Protein AF-A0A7H4P6X5-F1 (afdb_monomer_lite)

Structure (mmCIF, N/CA/C/O backbone):
data_AF-A0A7H4P6X5-F1
#
_entry.id   AF-A0A7H4P6X5-F1
#
loop_
_atom_site.group_PDB
_atom_site.id
_atom_site.type_symbol
_atom_site.label_atom_id
_atom_site.label_alt_id
_atom_site.label_comp_id
_atom_site.label_asym_id
_atom_site.label_entity_id
_atom_site.label_seq_id
_atom_site.pdbx_PDB_ins_code
_atom_site.Cartn_x
_atom_site.Cartn_y
_atom_site.Cartn_z
_atom_site.occupancy
_atom_site.B_iso_or_equiv
_atom_site.auth_seq_id
_atom_site.auth_comp_id
_atom_site.auth_asym_id
_atom_site.auth_atom_id
_atom_site.pdbx_PDB_model_num
ATOM 1 N N . MET A 1 1 ? 40.179 -19.863 -18.502 1.00 43.47 1 MET A N 1
ATOM 2 C CA . MET A 1 1 ? 38.855 -20.298 -18.988 1.00 43.47 1 MET A CA 1
ATOM 3 C C . MET A 1 1 ? 37.906 -20.374 -17.799 1.00 43.47 1 MET A C 1
ATOM 5 O O . MET A 1 1 ? 37.802 -21.429 -17.198 1.00 43.47 1 MET A O 1
ATOM 9 N N . SER A 1 2 ? 37.269 -19.255 -17.447 1.00 38.88 2 SER A N 1
ATOM 10 C CA . SER A 1 2 ? 36.064 -19.242 -16.605 1.00 38.88 2 SER A CA 1
ATOM 11 C C . SER A 1 2 ? 35.112 -18.227 -17.212 1.00 38.88 2 SER A C 1
ATOM 13 O O . SER A 1 2 ? 35.200 -17.030 -16.961 1.00 38.88 2 SER A O 1
ATOM 15 N N . SER A 1 3 ? 34.283 -18.734 -18.114 1.00 47.12 3 SER A N 1
ATOM 16 C CA . SER A 1 3 ? 33.198 -18.015 -18.756 1.00 47.12 3 SER A CA 1
ATOM 17 C C . SER A 1 3 ? 31.977 -18.088 -17.841 1.00 47.12 3 SER A C 1
ATOM 19 O O . SER A 1 3 ? 31.346 -19.134 -17.735 1.00 47.12 3 SER A O 1
ATOM 21 N N . THR A 1 4 ? 31.644 -16.977 -17.202 1.00 47.12 4 THR A N 1
ATOM 22 C CA . THR A 1 4 ? 30.323 -16.689 -16.624 1.00 47.12 4 THR A CA 1
ATOM 23 C C . THR A 1 4 ? 30.044 -15.239 -17.030 1.00 47.12 4 THR A C 1
ATOM 25 O O . THR A 1 4 ? 30.571 -14.330 -16.403 1.00 47.12 4 THR A O 1
ATOM 28 N N . ASN A 1 5 ? 29.507 -14.935 -18.220 1.00 44.06 5 ASN A N 1
ATOM 29 C CA . ASN A 1 5 ? 28.085 -15.043 -18.585 1.00 44.06 5 ASN A CA 1
ATOM 30 C C . ASN A 1 5 ? 27.227 -14.632 -17.371 1.00 44.06 5 ASN A C 1
ATOM 32 O O . ASN A 1 5 ? 27.181 -15.371 -16.395 1.00 44.06 5 ASN A O 1
ATOM 36 N N . ILE A 1 6 ? 26.616 -13.450 -17.306 1.00 46.34 6 ILE A N 1
ATOM 37 C CA . ILE A 1 6 ? 25.748 -12.803 -18.297 1.00 46.34 6 ILE A CA 1
ATOM 38 C C . ILE A 1 6 ? 25.872 -11.283 -18.089 1.00 46.34 6 ILE A C 1
ATOM 40 O O . ILE A 1 6 ? 25.731 -10.811 -16.961 1.00 46.34 6 ILE A O 1
ATOM 44 N N . GLU A 1 7 ? 26.115 -10.506 -19.149 1.00 47.78 7 GLU A N 1
ATOM 45 C CA . GLU A 1 7 ? 25.703 -9.099 -19.163 1.00 47.78 7 GLU A CA 1
ATOM 46 C C . GLU A 1 7 ? 24.215 -9.101 -18.817 1.00 47.78 7 GLU A C 1
ATOM 48 O O . GLU A 1 7 ? 23.402 -9.546 -19.624 1.00 47.78 7 GLU A O 1
ATOM 53 N N . GLN A 1 8 ? 23.846 -8.732 -17.590 1.00 57.94 8 GLN A N 1
ATOM 54 C CA . GLN A 1 8 ? 22.446 -8.651 -17.185 1.00 57.94 8 GLN A CA 1
ATOM 55 C C . GLN A 1 8 ? 21.853 -7.437 -17.903 1.00 57.94 8 GLN A C 1
ATOM 57 O O . GLN A 1 8 ? 21.747 -6.341 -17.356 1.00 57.94 8 GLN A O 1
ATOM 62 N N . VAL A 1 9 ? 21.579 -7.617 -19.196 1.00 70.12 9 VAL A N 1
ATOM 63 C CA . VAL A 1 9 ? 20.965 -6.615 -20.049 1.00 70.12 9 VAL A CA 1
ATOM 64 C C . VAL A 1 9 ? 19.633 -6.292 -19.402 1.00 70.12 9 VAL A C 1
ATOM 66 O O . VAL A 1 9 ? 18.794 -7.169 -19.198 1.00 70.12 9 VAL A O 1
ATOM 69 N N . MET A 1 10 ? 19.478 -5.028 -19.021 1.00 76.44 10 MET A N 1
ATOM 70 C CA . MET A 1 10 ? 18.248 -4.524 -18.438 1.00 76.44 10 MET A CA 1
ATOM 71 C C . MET A 1 10 ? 17.077 -4.890 -19.362 1.00 76.44 10 MET A C 1
ATOM 73 O O . MET A 1 10 ? 17.121 -4.521 -20.540 1.00 76.44 10 MET A O 1
ATOM 77 N N . PRO A 1 11 ? 16.034 -5.589 -18.872 1.00 88.00 11 PRO A N 1
ATOM 78 C CA . PRO A 1 11 ? 14.867 -5.873 -19.691 1.00 88.00 11 PRO A CA 1
ATOM 79 C C . PRO A 1 11 ? 14.296 -4.573 -20.259 1.00 88.00 11 PRO A C 1
ATOM 81 O O . PRO A 1 11 ? 14.143 -3.587 -19.538 1.00 88.00 11 PRO A O 1
ATOM 84 N N . VAL A 1 12 ? 13.949 -4.558 -21.546 1.00 88.06 12 VAL A N 1
ATOM 85 C CA . VAL A 1 12 ? 13.469 -3.339 -22.225 1.00 88.06 12 VAL A CA 1
ATOM 86 C C . VAL A 1 12 ? 12.227 -2.766 -21.532 1.00 88.06 12 VAL A C 1
ATOM 88 O O . VAL A 1 12 ? 12.114 -1.554 -21.364 1.00 88.06 12 VAL A O 1
ATOM 91 N N . LYS A 1 13 ? 11.331 -3.634 -21.044 1.00 89.12 13 LYS A N 1
ATOM 92 C CA . LYS A 1 13 ? 10.157 -3.223 -20.261 1.00 89.12 13 LYS A CA 1
ATOM 93 C C . LYS A 1 13 ? 10.515 -2.617 -18.904 1.00 89.12 13 LYS A C 1
ATOM 95 O O . LYS A 1 13 ? 9.830 -1.700 -18.471 1.00 89.12 13 LYS A O 1
ATOM 100 N N . LEU A 1 14 ? 11.599 -3.062 -18.264 1.00 90.81 14 LEU A N 1
ATOM 101 C CA . LEU A 1 14 ? 12.099 -2.430 -17.043 1.00 90.81 14 LEU A CA 1
ATOM 102 C C . LEU A 1 14 ? 12.603 -1.016 -17.346 1.00 90.81 14 LEU A C 1
ATOM 104 O O . LEU A 1 14 ? 12.239 -0.078 -16.651 1.00 90.81 14 LEU A O 1
ATOM 108 N N . ALA A 1 15 ? 13.385 -0.840 -18.414 1.00 90.75 15 ALA A N 1
ATOM 109 C CA . ALA A 1 15 ? 13.838 0.486 -18.832 1.00 90.75 15 ALA A CA 1
ATOM 110 C C . ALA A 1 15 ? 12.654 1.418 -19.148 1.00 90.75 15 ALA A C 1
ATOM 112 O O . ALA A 1 15 ? 12.660 2.579 -18.748 1.00 90.75 15 ALA A O 1
ATOM 113 N N . GLN A 1 16 ? 11.614 0.895 -19.805 1.00 91.56 16 GLN A N 1
ATOM 114 C CA . GLN A 1 16 ? 10.378 1.629 -20.077 1.00 91.56 16 GLN A CA 1
ATOM 115 C C . GLN A 1 16 ? 9.628 2.006 -18.792 1.00 91.56 16 GLN A C 1
ATOM 117 O O . GLN A 1 16 ? 9.161 3.137 -18.679 1.00 91.56 16 GLN A O 1
ATOM 122 N N . ALA A 1 17 ? 9.543 1.094 -17.818 1.00 92.00 17 ALA A N 1
ATOM 123 C CA . ALA A 1 17 ? 8.940 1.367 -16.517 1.00 92.00 17 ALA A CA 1
ATOM 124 C C . ALA A 1 17 ? 9.702 2.474 -15.773 1.00 92.00 17 ALA A C 1
ATOM 126 O O . ALA A 1 17 ? 9.095 3.418 -15.281 1.00 92.00 17 ALA A O 1
ATOM 127 N N . LEU A 1 18 ? 11.036 2.404 -15.754 1.00 91.56 18 LEU A N 1
ATOM 128 C CA . LEU A 1 18 ? 11.897 3.398 -15.103 1.00 91.56 18 LEU A CA 1
ATOM 129 C C . LEU A 1 18 ? 11.872 4.765 -15.802 1.00 91.56 18 LEU A C 1
ATOM 131 O O . LEU A 1 18 ? 12.059 5.789 -15.149 1.00 91.56 18 LEU A O 1
ATOM 135 N N . ALA A 1 19 ? 11.652 4.788 -17.117 1.00 92.88 19 ALA A N 1
ATOM 136 C CA . ALA A 1 19 ? 11.508 6.013 -17.899 1.00 92.88 19 ALA A CA 1
ATOM 137 C C . ALA A 1 19 ? 10.105 6.637 -17.795 1.00 92.88 19 ALA A C 1
ATOM 139 O O . ALA A 1 19 ? 9.896 7.752 -18.277 1.00 92.88 19 ALA A O 1
ATOM 140 N N . ASN A 1 20 ? 9.136 5.939 -17.194 1.00 93.62 20 ASN A N 1
ATOM 141 C CA . ASN A 1 20 ? 7.791 6.465 -17.013 1.00 93.62 20 ASN A CA 1
ATOM 142 C C . ASN A 1 20 ? 7.813 7.637 -16.007 1.00 93.62 20 ASN A C 1
ATOM 144 O O . ASN A 1 20 ? 8.377 7.489 -14.920 1.00 93.62 20 ASN A O 1
ATOM 148 N N . PRO A 1 21 ? 7.177 8.784 -16.313 1.00 93.75 21 PRO A N 1
ATOM 149 C CA . PRO A 1 21 ? 7.144 9.940 -15.414 1.00 93.75 21 PRO A CA 1
ATOM 150 C C . PRO A 1 21 ? 6.505 9.663 -14.044 1.00 93.75 21 PRO A C 1
ATOM 152 O O . PRO A 1 21 ? 6.791 10.389 -13.095 1.00 93.75 21 PRO A O 1
ATOM 155 N N . LEU A 1 22 ? 5.671 8.626 -13.915 1.00 92.56 22 LEU A N 1
ATOM 156 C CA . LEU A 1 22 ? 5.063 8.227 -12.642 1.00 92.56 22 LEU A CA 1
ATOM 157 C C . LEU A 1 22 ? 6.068 7.554 -11.696 1.00 92.56 22 LEU A C 1
ATOM 159 O O . LEU A 1 22 ? 5.939 7.655 -10.474 1.00 92.56 22 LEU A O 1
ATOM 163 N N . PHE A 1 23 ? 7.094 6.894 -12.244 1.00 94.44 23 PHE A N 1
ATOM 164 C CA . PHE A 1 23 ? 7.983 6.025 -11.476 1.00 94.44 23 PHE A CA 1
ATOM 165 C C . PHE A 1 23 ? 8.741 6.739 -10.342 1.00 94.44 23 PHE A C 1
ATOM 167 O O . PHE A 1 23 ? 8.749 6.200 -9.239 1.00 94.44 23 PHE A O 1
ATOM 174 N N . PRO A 1 24 ? 9.340 7.936 -10.512 1.00 94.56 24 PRO A N 1
ATOM 175 C CA . PRO A 1 24 ? 10.116 8.566 -9.437 1.00 94.56 24 PRO A CA 1
ATOM 176 C C . PRO A 1 24 ? 9.296 8.887 -8.178 1.00 94.56 24 PRO A C 1
ATOM 178 O O . PRO A 1 24 ? 9.759 8.682 -7.050 1.00 94.56 24 PRO A O 1
ATOM 181 N N . ALA A 1 25 ? 8.070 9.388 -8.363 1.00 94.38 25 ALA A N 1
ATOM 182 C CA . ALA A 1 25 ? 7.167 9.701 -7.259 1.00 94.38 25 ALA A CA 1
ATOM 183 C C . ALA A 1 25 ? 6.633 8.419 -6.607 1.00 94.38 25 ALA A C 1
ATOM 185 O O . ALA A 1 25 ? 6.636 8.298 -5.380 1.00 94.38 25 ALA A O 1
ATOM 186 N N . LEU A 1 26 ? 6.245 7.444 -7.431 1.00 94.88 26 LEU A N 1
ATOM 187 C CA . LEU A 1 26 ? 5.762 6.145 -6.984 1.00 94.88 26 LEU A CA 1
ATOM 188 C C . LEU A 1 26 ? 6.826 5.360 -6.206 1.00 94.88 26 LEU A C 1
ATOM 190 O O . LEU A 1 26 ? 6.533 4.828 -5.140 1.00 94.88 26 LEU A O 1
ATOM 194 N N . ASP A 1 27 ? 8.067 5.329 -6.693 1.00 95.25 27 ASP A N 1
ATOM 195 C CA . ASP A 1 27 ? 9.187 4.660 -6.030 1.00 95.25 27 ASP A CA 1
ATOM 196 C C . ASP A 1 27 ? 9.444 5.280 -4.656 1.00 95.25 27 ASP A C 1
ATOM 198 O O . ASP A 1 27 ? 9.525 4.575 -3.653 1.00 95.25 27 ASP A O 1
ATOM 202 N N . SER A 1 28 ? 9.477 6.612 -4.579 1.00 93.31 28 SER A N 1
ATOM 203 C CA . SER A 1 28 ? 9.634 7.320 -3.306 1.00 93.31 28 SER A CA 1
ATOM 204 C C . SER A 1 28 ? 8.512 6.980 -2.319 1.00 93.31 28 SER A C 1
ATOM 206 O O . SER A 1 28 ? 8.778 6.728 -1.143 1.00 93.31 28 SER A O 1
ATOM 208 N N . ALA A 1 29 ? 7.266 6.918 -2.795 1.00 93.38 29 ALA A N 1
ATOM 209 C CA . ALA A 1 29 ? 6.110 6.560 -1.980 1.00 93.38 29 ALA A CA 1
ATOM 210 C C . ALA A 1 29 ? 6.173 5.106 -1.479 1.00 93.38 29 ALA A C 1
ATOM 212 O O . ALA A 1 29 ? 5.982 4.849 -0.289 1.00 93.38 29 ALA A O 1
ATOM 213 N N . LEU A 1 30 ? 6.506 4.161 -2.360 1.00 94.00 30 LEU A N 1
ATOM 214 C CA . LEU A 1 30 ? 6.665 2.745 -2.025 1.00 94.00 30 LEU A CA 1
ATOM 215 C C . LEU A 1 30 ? 7.783 2.528 -0.999 1.00 94.00 30 LEU A C 1
ATOM 217 O O . LEU A 1 30 ? 7.597 1.807 -0.018 1.00 94.00 30 LEU A O 1
ATOM 221 N N . ARG A 1 31 ? 8.931 3.193 -1.173 1.00 93.06 31 ARG A N 1
ATOM 222 C CA . ARG A 1 31 ? 10.060 3.117 -0.229 1.00 93.06 31 ARG A CA 1
ATOM 223 C C . ARG A 1 31 ? 9.758 3.752 1.124 1.00 93.06 31 ARG A C 1
ATOM 225 O O . ARG A 1 31 ? 10.325 3.319 2.122 1.00 93.06 31 ARG A O 1
ATOM 232 N N . ALA A 1 32 ? 8.859 4.733 1.169 1.00 90.31 32 ALA A N 1
ATOM 233 C CA . ALA A 1 32 ? 8.348 5.299 2.415 1.00 90.31 32 ALA A CA 1
ATOM 234 C C . ALA A 1 32 ? 7.347 4.369 3.135 1.00 90.31 32 ALA A C 1
ATOM 236 O O . ALA A 1 32 ? 6.891 4.697 4.228 1.00 90.31 32 ALA A O 1
ATOM 237 N N . GLY A 1 33 ? 7.003 3.217 2.545 1.00 89.06 33 GLY A N 1
ATOM 238 C CA . GLY A 1 33 ? 6.055 2.256 3.108 1.00 89.06 33 GLY A CA 1
ATOM 239 C C . GLY A 1 33 ? 4.593 2.560 2.777 1.00 89.06 33 GLY A C 1
ATOM 240 O O . GLY A 1 33 ? 3.706 2.004 3.419 1.00 89.06 33 GLY A O 1
ATOM 241 N N . ARG A 1 34 ? 4.315 3.428 1.791 1.00 91.69 34 ARG A N 1
ATOM 242 C CA . ARG A 1 34 ? 2.942 3.694 1.332 1.00 91.69 34 ARG A CA 1
ATOM 243 C C . ARG A 1 34 ? 2.382 2.467 0.610 1.00 91.69 34 ARG A C 1
ATOM 245 O O . ARG A 1 34 ? 3.073 1.838 -0.190 1.00 91.69 34 ARG A O 1
ATOM 252 N N . HIS A 1 35 ? 1.117 2.156 0.877 1.00 92.19 35 HIS A N 1
ATOM 253 C CA . HIS A 1 35 ? 0.369 1.139 0.143 1.00 92.19 35 HIS A CA 1
ATOM 254 C C . HIS A 1 35 ? -0.383 1.797 -1.017 1.00 92.19 35 HIS A C 1
ATOM 256 O O . HIS A 1 35 ? -1.056 2.806 -0.815 1.00 92.19 35 HIS A O 1
ATOM 262 N N . ILE A 1 36 ? -0.270 1.230 -2.216 1.00 93.00 36 ILE A N 1
ATOM 263 C CA . ILE A 1 36 ? -0.887 1.757 -3.439 1.00 93.00 36 ILE A CA 1
ATOM 264 C C . ILE A 1 36 ? -2.127 0.923 -3.756 1.00 93.00 36 ILE A C 1
ATOM 266 O O . ILE A 1 36 ? -2.021 -0.239 -4.152 1.00 93.00 36 ILE A O 1
ATOM 270 N N . GLY A 1 37 ? -3.301 1.501 -3.512 1.00 90.06 37 GLY A N 1
ATOM 271 C CA . GLY A 1 37 ? -4.604 0.869 -3.725 1.00 90.06 37 GLY A CA 1
ATOM 272 C C . GLY A 1 37 ? -5.251 1.241 -5.059 1.00 90.06 37 GLY A C 1
ATOM 273 O O . GLY A 1 37 ? -4.646 1.902 -5.896 1.00 90.06 37 GLY A O 1
ATOM 274 N N . LEU A 1 38 ? -6.509 0.830 -5.229 1.00 87.12 38 LEU A N 1
ATOM 275 C CA . LEU A 1 38 ? -7.319 1.132 -6.418 1.00 87.12 38 LEU A CA 1
ATOM 276 C C . LEU A 1 38 ? -7.741 2.607 -6.508 1.00 87.12 38 LEU A C 1
ATOM 278 O O . LEU A 1 38 ? -8.106 3.062 -7.587 1.00 87.12 38 LEU A O 1
ATOM 282 N N . ASP A 1 39 ? -7.663 3.353 -5.402 1.00 86.75 39 ASP A N 1
ATOM 283 C CA . ASP A 1 39 ? -7.972 4.788 -5.369 1.00 86.75 39 ASP A CA 1
ATOM 284 C C . ASP A 1 39 ? -6.955 5.615 -6.181 1.00 86.75 39 ASP A C 1
ATOM 286 O O . ASP A 1 39 ? -7.273 6.685 -6.695 1.00 86.75 39 ASP A O 1
ATOM 290 N N . GLU A 1 40 ? -5.729 5.103 -6.339 1.00 89.00 40 GLU A N 1
ATOM 291 C CA . GLU A 1 40 ? -4.663 5.710 -7.138 1.00 89.00 40 GLU A CA 1
ATOM 292 C C . GLU A 1 40 ? -4.554 5.014 -8.505 1.00 89.00 40 GLU A C 1
ATOM 294 O O . GLU A 1 40 ? -3.562 4.345 -8.795 1.00 89.00 40 GLU A O 1
ATOM 299 N N . LEU A 1 41 ? -5.589 5.165 -9.339 1.00 89.88 41 LEU A N 1
ATOM 300 C CA . LEU A 1 41 ? -5.769 4.463 -10.623 1.00 89.88 41 LEU A CA 1
ATOM 301 C C . LEU A 1 41 ? -4.513 4.433 -11.511 1.00 89.88 41 LEU A C 1
ATOM 303 O O . LEU A 1 41 ? -4.125 3.361 -11.969 1.00 89.88 41 LEU A O 1
ATOM 307 N N . ASP A 1 42 ? -3.859 5.578 -11.722 1.00 92.44 42 ASP A N 1
ATOM 308 C CA . ASP A 1 42 ? -2.685 5.677 -12.603 1.00 92.44 42 ASP A CA 1
ATOM 309 C C . ASP A 1 42 ? -1.486 4.887 -12.055 1.00 92.44 42 ASP A C 1
ATOM 311 O O . ASP A 1 42 ? -0.832 4.136 -12.783 1.00 92.44 42 ASP A O 1
ATOM 315 N N . ASN A 1 43 ? -1.220 5.018 -10.751 1.00 93.19 43 ASN A N 1
ATOM 316 C CA . ASN A 1 43 ? -0.142 4.296 -10.074 1.00 93.19 43 ASN A CA 1
ATOM 317 C C . ASN A 1 43 ? -0.438 2.795 -10.027 1.00 93.19 43 ASN A C 1
ATOM 319 O O . ASN A 1 43 ? 0.456 1.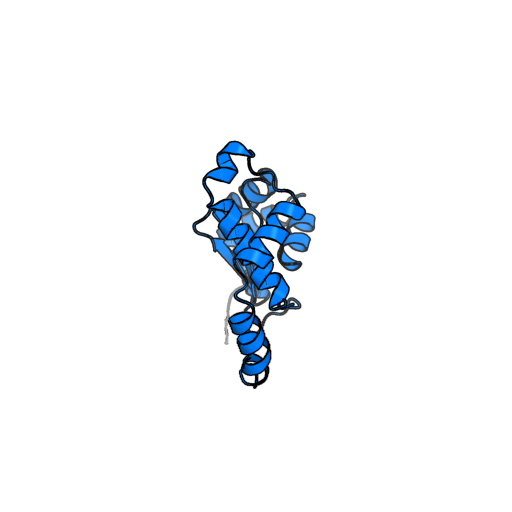974 -10.230 1.00 93.19 43 ASN A O 1
ATOM 323 N N . HIS A 1 44 ? -1.693 2.435 -9.766 1.00 93.06 44 HIS A N 1
ATOM 324 C CA . HIS A 1 44 ? -2.139 1.051 -9.696 1.00 93.06 44 HIS A CA 1
ATOM 325 C C . HIS A 1 44 ? -2.031 0.352 -11.051 1.00 93.06 44 HIS A C 1
ATOM 327 O O . HIS A 1 44 ? -1.417 -0.711 -11.135 1.00 93.06 44 HIS A O 1
ATOM 333 N N . ALA A 1 45 ? -2.537 0.977 -12.117 1.00 93.25 45 ALA A N 1
ATOM 334 C CA . ALA A 1 45 ? -2.427 0.463 -13.479 1.00 93.25 45 ALA A CA 1
ATOM 335 C C . ALA A 1 45 ? -0.959 0.296 -13.894 1.00 93.25 45 ALA A C 1
ATOM 337 O O . ALA A 1 45 ? -0.573 -0.753 -14.407 1.00 93.25 45 ALA A O 1
ATOM 338 N N . PHE A 1 46 ? -0.111 1.278 -13.574 1.00 94.12 46 PHE A N 1
ATOM 339 C CA . PHE A 1 46 ? 1.325 1.188 -13.826 1.00 94.12 46 PHE A CA 1
ATOM 340 C C . PHE A 1 46 ? 1.981 -0.003 -13.105 1.00 94.12 46 PHE A C 1
ATOM 342 O O . PHE A 1 46 ? 2.764 -0.738 -13.709 1.00 94.12 46 PHE A O 1
ATOM 349 N N . LEU A 1 47 ? 1.657 -0.229 -11.827 1.00 93.94 47 LEU A N 1
ATOM 350 C CA . LEU A 1 47 ? 2.181 -1.374 -11.074 1.00 93.94 47 LEU A CA 1
ATOM 351 C C . LEU A 1 47 ? 1.675 -2.711 -11.617 1.00 93.94 47 LEU A C 1
ATOM 353 O O . LEU A 1 47 ? 2.436 -3.673 -11.632 1.00 93.94 47 LEU A O 1
ATOM 357 N N . MET A 1 48 ? 0.428 -2.769 -12.087 1.00 93.50 48 MET A N 1
ATOM 358 C CA . MET A 1 48 ? -0.140 -3.959 -12.722 1.00 93.50 48 MET A CA 1
ATOM 359 C C . MET A 1 48 ? 0.563 -4.298 -14.044 1.00 93.50 48 MET A C 1
ATOM 361 O O . MET A 1 48 ? 0.878 -5.463 -14.282 1.00 93.50 48 MET A O 1
ATOM 365 N N . ASP A 1 49 ? 0.854 -3.299 -14.880 1.00 93.12 49 ASP A N 1
ATOM 366 C CA . ASP A 1 49 ? 1.463 -3.500 -16.202 1.00 93.12 49 ASP A CA 1
ATOM 367 C C . ASP A 1 49 ? 2.935 -3.940 -16.131 1.00 93.12 49 ASP A C 1
ATOM 369 O O . ASP A 1 49 ? 3.414 -4.698 -16.984 1.00 93.12 49 ASP A O 1
ATOM 373 N N . PHE A 1 50 ? 3.667 -3.463 -15.118 1.00 94.06 50 PHE A N 1
ATOM 374 C CA . PHE A 1 50 ? 5.108 -3.692 -14.962 1.00 94.06 50 PHE A CA 1
ATOM 375 C C . PHE A 1 50 ? 5.474 -4.542 -13.738 1.00 94.06 50 PHE A C 1
ATOM 377 O O . PHE A 1 50 ? 6.647 -4.567 -13.359 1.00 94.06 50 PHE A O 1
ATOM 384 N N . GLN A 1 51 ? 4.509 -5.252 -13.142 1.00 92.12 51 GLN A N 1
ATOM 385 C CA . GLN A 1 51 ? 4.677 -5.984 -11.881 1.00 92.12 51 GLN A CA 1
ATOM 386 C C . GLN A 1 51 ? 5.924 -6.878 -11.873 1.00 92.12 51 GLN A C 1
ATOM 388 O O . GLN A 1 51 ? 6.788 -6.693 -11.020 1.00 92.12 51 GLN A O 1
ATOM 393 N N . ASP A 1 52 ? 6.043 -7.791 -12.841 1.00 91.88 52 ASP A N 1
ATOM 394 C CA . ASP A 1 52 ? 7.128 -8.783 -12.893 1.00 91.88 52 ASP A CA 1
ATOM 395 C C . ASP A 1 52 ? 8.516 -8.116 -12.921 1.00 91.88 52 ASP A C 1
ATOM 397 O O . ASP A 1 52 ? 9.454 -8.534 -12.245 1.00 91.88 52 ASP A O 1
ATOM 401 N N . TYR A 1 53 ? 8.641 -7.013 -13.664 1.00 93.31 53 TYR A N 1
ATOM 402 C CA . TYR A 1 53 ? 9.898 -6.275 -13.798 1.00 93.31 53 TYR A CA 1
ATOM 403 C C . TYR A 1 53 ? 10.210 -5.455 -12.547 1.00 93.31 53 TYR A C 1
ATOM 405 O O . TYR A 1 53 ? 11.360 -5.381 -12.116 1.00 93.31 53 TYR A O 1
ATOM 413 N N . LEU A 1 54 ? 9.199 -4.821 -11.953 1.00 93.69 54 LEU A N 1
ATOM 414 C CA . LEU A 1 54 ? 9.373 -4.055 -10.723 1.00 93.69 54 LEU A CA 1
ATOM 415 C C . LEU A 1 54 ? 9.671 -4.969 -9.531 1.00 93.69 54 LEU A C 1
ATOM 417 O O . LEU A 1 54 ? 10.442 -4.588 -8.652 1.00 93.69 54 LEU A O 1
ATOM 421 N N . GLU A 1 55 ? 9.145 -6.190 -9.518 1.00 93.88 55 GLU A N 1
ATOM 422 C CA . GLU A 1 55 ? 9.514 -7.200 -8.532 1.00 93.88 55 GLU A CA 1
ATOM 423 C C . GLU A 1 55 ? 11.008 -7.536 -8.623 1.00 93.88 55 GLU A C 1
ATOM 425 O O . GLU A 1 55 ? 11.715 -7.443 -7.616 1.00 93.88 55 GLU A O 1
ATOM 430 N N . GLU A 1 56 ? 11.530 -7.803 -9.826 1.00 92.00 56 GLU A N 1
ATOM 431 C CA . GLU A 1 56 ? 12.972 -7.986 -10.043 1.00 92.00 56 GLU A CA 1
ATOM 432 C C . GLU A 1 56 ? 13.779 -6.735 -9.660 1.00 92.00 56 GLU A C 1
ATOM 434 O O . GLU A 1 56 ? 14.852 -6.837 -9.058 1.00 92.00 56 GLU A O 1
ATOM 439 N N . PHE A 1 57 ? 13.264 -5.538 -9.964 1.00 93.50 57 PHE A N 1
ATOM 440 C CA . PHE A 1 57 ? 13.894 -4.267 -9.606 1.00 93.50 57 PHE A CA 1
ATOM 441 C C . PHE A 1 57 ? 14.095 -4.140 -8.094 1.00 93.50 57 PHE A C 1
ATOM 443 O O . PHE A 1 57 ? 15.217 -3.870 -7.649 1.00 93.50 57 PHE A O 1
ATOM 450 N N . TYR A 1 58 ? 13.022 -4.329 -7.318 1.00 94.56 58 TYR A N 1
ATOM 451 C CA . TYR A 1 58 ? 13.019 -4.196 -5.861 1.00 94.56 58 TYR A CA 1
ATOM 452 C C . TYR A 1 58 ? 13.726 -5.361 -5.167 1.00 94.56 58 TYR A C 1
ATOM 454 O O . TYR A 1 58 ? 14.367 -5.150 -4.131 1.00 94.56 58 TYR A O 1
ATOM 462 N N . ALA A 1 59 ? 13.732 -6.550 -5.777 1.00 92.19 59 ALA A N 1
ATOM 463 C CA . ALA A 1 59 ? 14.481 -7.700 -5.281 1.00 92.19 59 ALA A CA 1
ATOM 464 C C . ALA A 1 59 ? 15.980 -7.394 -5.145 1.00 92.19 59 ALA A C 1
ATOM 466 O O . ALA A 1 59 ? 16.612 -7.847 -4.189 1.00 92.19 59 ALA A O 1
ATOM 467 N N . ARG A 1 60 ? 16.542 -6.537 -6.014 1.00 92.31 60 ARG A N 1
ATOM 468 C CA . ARG A 1 60 ? 17.941 -6.066 -5.911 1.00 92.31 60 ARG A CA 1
ATOM 469 C C . ARG A 1 60 ? 18.233 -5.290 -4.626 1.00 92.31 60 ARG A C 1
ATOM 471 O O . ARG A 1 60 ? 19.378 -5.248 -4.187 1.00 92.31 60 ARG A O 1
ATOM 478 N N . TYR A 1 61 ? 17.211 -4.703 -4.006 1.00 93.25 61 TYR A N 1
ATOM 479 C CA . TYR A 1 61 ? 17.309 -4.008 -2.721 1.00 93.25 61 TYR A CA 1
ATOM 480 C C . TYR A 1 61 ? 16.978 -4.912 -1.523 1.00 93.25 61 TYR A C 1
ATOM 482 O O . TYR A 1 61 ? 16.877 -4.420 -0.398 1.00 93.25 61 TYR A O 1
ATOM 490 N N . ASN A 1 62 ? 16.827 -6.226 -1.739 1.00 91.94 62 ASN A N 1
ATOM 491 C CA . ASN A 1 62 ? 16.333 -7.197 -0.758 1.00 91.94 62 ASN A CA 1
ATOM 492 C C . ASN A 1 62 ? 14.934 -6.835 -0.225 1.00 91.94 62 ASN A C 1
ATOM 494 O O . ASN A 1 62 ? 14.631 -6.995 0.963 1.00 91.94 62 ASN A O 1
ATOM 498 N N . VAL A 1 63 ? 14.073 -6.346 -1.116 1.00 93.44 63 VAL A N 1
ATOM 499 C CA . VAL A 1 63 ? 12.683 -5.983 -0.836 1.00 93.44 63 VAL A CA 1
ATOM 500 C C . VAL A 1 63 ? 11.783 -6.686 -1.844 1.00 93.44 63 VAL A C 1
ATOM 502 O O . VAL A 1 63 ? 12.132 -6.807 -3.011 1.00 93.44 63 VAL A O 1
ATOM 505 N N . GLU A 1 64 ? 10.637 -7.181 -1.395 1.00 93.12 64 GLU A N 1
ATOM 506 C CA . GLU A 1 64 ? 9.645 -7.809 -2.269 1.00 93.12 64 GLU A CA 1
ATOM 507 C C . GLU A 1 64 ? 8.530 -6.810 -2.576 1.00 93.12 64 GLU A C 1
ATOM 509 O O . GLU A 1 64 ? 7.988 -6.192 -1.656 1.00 93.12 64 GLU A O 1
ATOM 514 N N . LEU A 1 65 ? 8.168 -6.673 -3.850 1.00 94.38 65 LEU A N 1
ATOM 515 C CA . LEU A 1 65 ? 6.939 -5.996 -4.246 1.00 94.38 65 LEU A CA 1
ATOM 516 C C . LEU A 1 65 ? 5.790 -6.998 -4.137 1.00 94.38 65 LEU A C 1
ATOM 518 O O . LEU A 1 65 ? 5.787 -8.010 -4.829 1.00 94.38 65 LEU A O 1
ATOM 522 N N . ILE A 1 66 ? 4.827 -6.737 -3.255 1.00 92.50 66 ILE A N 1
ATOM 523 C CA . ILE A 1 66 ? 3.723 -7.660 -2.988 1.00 92.50 66 ILE A CA 1
ATOM 524 C C . ILE A 1 66 ? 2.409 -7.026 -3.393 1.00 92.50 66 ILE A C 1
ATOM 526 O O . ILE A 1 66 ? 2.099 -5.907 -2.987 1.00 92.50 66 ILE A O 1
ATOM 530 N N . ARG A 1 67 ? 1.611 -7.801 -4.125 1.00 92.12 67 ARG A N 1
ATOM 531 C CA . ARG A 1 67 ? 0.193 -7.542 -4.341 1.00 92.12 67 ARG A CA 1
ATOM 532 C C . ARG A 1 67 ? -0.625 -8.329 -3.321 1.00 92.12 67 ARG A C 1
ATOM 534 O O . ARG A 1 67 ? -0.596 -9.559 -3.308 1.00 92.12 67 ARG A O 1
ATOM 541 N N . ALA A 1 68 ? -1.341 -7.624 -2.454 1.00 85.88 68 ALA A N 1
ATOM 542 C CA . ALA A 1 68 ? -2.282 -8.236 -1.525 1.00 85.88 68 ALA A CA 1
ATOM 543 C C . ALA A 1 68 ? -3.482 -8.841 -2.284 1.00 85.88 68 ALA A C 1
ATOM 545 O O . ALA A 1 68 ? -3.819 -8.362 -3.369 1.00 85.88 68 ALA A O 1
ATOM 546 N N . PRO A 1 69 ? -4.178 -9.847 -1.719 1.00 81.31 69 PRO A N 1
ATOM 547 C CA . PRO A 1 69 ? -5.395 -10.400 -2.326 1.00 81.31 69 PRO A CA 1
ATOM 548 C C . PRO A 1 69 ? -6.500 -9.345 -2.495 1.00 81.31 69 PRO A C 1
ATOM 550 O O . PRO A 1 69 ? -7.262 -9.410 -3.453 1.00 81.31 69 PRO A O 1
ATOM 553 N N . GLU A 1 70 ? -6.515 -8.329 -1.628 1.00 79.19 70 GLU A N 1
ATOM 554 C CA . GLU A 1 70 ? -7.406 -7.160 -1.697 1.00 79.19 70 GLU A CA 1
ATOM 555 C C . GLU A 1 70 ? -7.064 -6.195 -2.853 1.00 79.19 70 GLU A C 1
ATOM 557 O O . GLU A 1 70 ? -7.740 -5.194 -3.066 1.00 79.19 70 GLU A O 1
ATOM 562 N N . GLY A 1 71 ? -5.990 -6.462 -3.604 1.00 85.00 71 GLY A N 1
ATOM 563 C CA . GLY A 1 71 ? -5.653 -5.748 -4.832 1.00 85.00 71 GLY A CA 1
ATOM 564 C C . GLY A 1 71 ? -4.700 -4.561 -4.686 1.00 85.00 71 GLY A C 1
ATOM 565 O O . GLY A 1 71 ? -4.346 -3.991 -5.712 1.00 85.00 71 GLY A O 1
ATOM 566 N N . PHE A 1 72 ? -4.242 -4.209 -3.482 1.00 90.25 72 PHE A N 1
ATOM 567 C CA . PHE A 1 72 ? -3.247 -3.145 -3.272 1.00 90.25 72 PHE A CA 1
ATOM 568 C C . PHE A 1 72 ? -1.799 -3.662 -3.306 1.00 90.25 72 PHE A C 1
ATOM 570 O O . PHE A 1 72 ? -1.537 -4.835 -3.031 1.00 90.25 72 PHE A O 1
ATOM 577 N N . PHE A 1 73 ? -0.854 -2.767 -3.597 1.00 93.38 73 PHE A N 1
ATOM 578 C CA . PHE A 1 73 ? 0.581 -3.044 -3.643 1.00 93.38 73 PHE A CA 1
ATOM 579 C C . PHE A 1 73 ? 1.331 -2.422 -2.468 1.00 93.38 73 PHE A C 1
ATOM 581 O O . PHE A 1 73 ? 1.007 -1.320 -2.027 1.00 93.38 73 PHE A O 1
ATOM 588 N N . TYR A 1 74 ? 2.367 -3.104 -1.985 1.00 92.88 74 TYR A N 1
ATOM 589 C CA . TYR A 1 74 ? 3.283 -2.573 -0.978 1.00 92.88 74 TYR A CA 1
ATOM 590 C C . TYR A 1 74 ? 4.652 -3.254 -1.043 1.00 92.88 74 TYR A C 1
ATOM 592 O O . TYR A 1 74 ? 4.800 -4.357 -1.575 1.00 92.88 74 TYR A O 1
ATOM 600 N N . LEU A 1 75 ? 5.661 -2.599 -0.468 1.00 93.50 75 LEU A N 1
ATOM 601 C CA . LEU A 1 75 ? 6.998 -3.163 -0.327 1.00 93.50 75 LEU A CA 1
ATOM 602 C C . LEU A 1 75 ? 7.138 -3.909 1.001 1.00 93.50 75 LEU A C 1
ATOM 604 O O . LEU A 1 75 ? 6.960 -3.336 2.076 1.00 93.50 75 LEU A O 1
ATOM 608 N N . ARG A 1 76 ? 7.522 -5.186 0.936 1.00 91.75 76 ARG A N 1
ATOM 609 C CA . ARG A 1 76 ? 7.867 -5.992 2.109 1.00 91.75 76 ARG A CA 1
ATOM 610 C C . ARG A 1 76 ? 9.387 -6.138 2.214 1.00 91.75 76 ARG A C 1
ATOM 612 O O . ARG A 1 76 ? 9.988 -6.893 1.447 1.00 91.75 76 ARG A O 1
ATOM 619 N N . PRO A 1 77 ? 10.044 -5.452 3.163 1.00 89.75 77 PRO A N 1
ATOM 620 C CA . PRO A 1 77 ? 11.487 -5.569 3.326 1.00 89.75 77 PRO A CA 1
ATOM 621 C C . PRO A 1 77 ? 11.882 -6.941 3.894 1.00 89.75 77 PRO A C 1
ATOM 623 O O . PRO A 1 77 ? 11.316 -7.397 4.892 1.00 89.75 77 PRO A O 1
ATOM 626 N N . ARG A 1 78 ? 12.917 -7.577 3.326 1.00 89.44 78 ARG A N 1
ATOM 627 C CA . ARG A 1 78 ? 13.562 -8.767 3.919 1.00 89.44 78 ARG A CA 1
ATOM 628 C C . ARG A 1 78 ? 14.547 -8.361 5.017 1.00 89.44 78 ARG A C 1
ATOM 630 O O . ARG A 1 78 ? 14.861 -7.181 5.170 1.00 89.44 78 ARG A O 1
ATOM 637 N N . SER A 1 79 ? 15.024 -9.320 5.813 1.00 83.56 79 SER A N 1
ATOM 638 C CA . SER A 1 79 ? 15.981 -9.074 6.909 1.00 83.56 79 SER A CA 1
ATOM 639 C C . SER A 1 79 ? 17.272 -8.383 6.451 1.00 83.56 79 SER A C 1
ATOM 641 O O . SER A 1 79 ? 17.855 -7.629 7.218 1.00 83.56 79 SER A O 1
ATOM 643 N N . THR A 1 80 ? 17.679 -8.589 5.197 1.00 89.38 80 THR A N 1
ATOM 644 C CA . THR A 1 80 ? 18.868 -7.996 4.565 1.00 89.38 80 THR A CA 1
ATOM 645 C C . THR A 1 80 ? 18.552 -6.765 3.704 1.00 89.38 80 THR A C 1
ATOM 647 O O . THR A 1 80 ? 19.330 -6.425 2.812 1.00 89.38 80 THR A O 1
ATOM 650 N N . THR A 1 81 ? 17.399 -6.118 3.921 1.00 88.12 81 THR A N 1
ATOM 651 C CA . THR A 1 81 ? 16.970 -4.925 3.169 1.00 88.12 81 THR A CA 1
ATOM 652 C C . THR A 1 81 ? 18.046 -3.839 3.151 1.00 88.12 81 THR A C 1
ATOM 654 O O . THR A 1 81 ? 18.629 -3.511 4.183 1.00 88.12 81 THR A O 1
ATOM 657 N N . LEU A 1 82 ? 18.279 -3.258 1.973 1.00 86.56 82 LEU A N 1
ATOM 658 C CA . LEU A 1 82 ? 19.108 -2.058 1.820 1.00 86.56 82 LEU A CA 1
ATOM 659 C C . LEU A 1 82 ? 18.307 -0.770 2.065 1.00 86.56 82 LEU A C 1
ATOM 661 O O . LEU A 1 82 ? 18.886 0.295 2.260 1.00 86.56 82 LEU A O 1
ATOM 665 N N . ILE A 1 83 ? 16.976 -0.862 2.049 1.00 86.88 83 ILE A N 1
ATOM 666 C CA . ILE A 1 83 ? 16.070 0.260 2.307 1.00 86.88 83 ILE A CA 1
ATOM 667 C C . ILE A 1 83 ? 15.846 0.378 3.820 1.00 86.88 83 ILE A C 1
ATOM 669 O O . ILE A 1 83 ? 15.529 -0.646 4.444 1.00 86.88 83 ILE A O 1
ATOM 673 N N . PRO A 1 84 ? 15.989 1.584 4.414 1.00 85.50 84 PRO A N 1
ATOM 674 C CA . PRO A 1 84 ? 15.716 1.812 5.827 1.00 85.50 84 PRO A CA 1
ATOM 675 C C . PRO A 1 84 ? 14.323 1.320 6.204 1.00 85.50 84 PRO A C 1
ATOM 677 O O . PRO A 1 84 ? 13.340 1.619 5.531 1.00 85.50 84 PRO A O 1
ATOM 680 N N . ARG A 1 85 ? 14.247 0.553 7.290 1.00 81.38 85 ARG A N 1
ATOM 681 C CA . ARG A 1 85 ? 12.992 0.005 7.794 1.00 81.38 85 ARG A CA 1
ATOM 682 C C . ARG A 1 85 ? 12.586 0.735 9.065 1.00 81.38 85 ARG A C 1
ATOM 684 O O . ARG A 1 85 ? 13.380 0.839 9.995 1.00 81.38 85 ARG A O 1
ATOM 691 N N . SER A 1 86 ? 11.320 1.120 9.127 1.00 80.38 86 SER A N 1
ATOM 692 C CA . SER A 1 86 ? 10.654 1.552 10.353 1.00 80.38 86 SER A CA 1
ATOM 693 C C . SER A 1 86 ? 9.617 0.512 10.769 1.00 80.38 86 SER A C 1
ATOM 695 O O . SER A 1 86 ? 9.071 -0.208 9.933 1.00 80.38 86 SER A O 1
ATOM 697 N N . VAL A 1 87 ? 9.374 0.404 12.072 1.00 79.62 87 VAL A N 1
ATOM 698 C CA . VAL A 1 87 ? 8.346 -0.475 12.635 1.00 79.62 87 VAL A CA 1
ATOM 699 C C . VAL A 1 87 ? 7.305 0.407 13.308 1.00 79.62 87 VAL A C 1
ATOM 701 O O . VAL A 1 87 ? 7.664 1.334 14.030 1.00 79.62 87 VAL A O 1
ATOM 704 N N . LEU A 1 88 ? 6.031 0.123 13.042 1.00 76.94 88 LEU A N 1
ATOM 705 C CA . LEU A 1 88 ? 4.905 0.808 13.670 1.00 76.94 88 LEU A CA 1
ATOM 706 C C . LEU A 1 88 ? 4.867 0.518 15.172 1.00 76.94 88 LEU A C 1
ATOM 708 O O . LEU A 1 88 ? 5.178 -0.597 15.605 1.00 76.94 88 LEU A O 1
ATOM 712 N N . SER A 1 89 ? 4.464 1.508 15.968 1.00 79.56 89 SER A N 1
ATOM 713 C CA . SER A 1 89 ? 4.259 1.302 17.399 1.00 79.56 89 SER A CA 1
ATOM 714 C C . SER A 1 89 ? 3.052 0.392 17.648 1.00 79.56 89 SER A C 1
ATOM 716 O O . SER A 1 89 ? 2.212 0.160 16.776 1.00 79.56 89 SER A O 1
ATOM 718 N N . GLU A 1 90 ? 2.933 -0.145 18.863 1.00 70.62 90 GLU A N 1
ATOM 719 C CA . GLU A 1 90 ? 1.759 -0.946 19.221 1.00 70.62 90 GLU A CA 1
ATOM 720 C C . GLU A 1 90 ? 0.458 -0.150 19.101 1.00 70.62 90 GLU A C 1
ATOM 722 O O . GLU A 1 90 ? -0.553 -0.715 18.687 1.00 70.62 90 GLU A O 1
ATOM 727 N N . LEU A 1 91 ? 0.506 1.147 19.420 1.00 75.12 91 LEU A N 1
ATOM 728 C CA . LEU A 1 91 ? -0.631 2.051 19.303 1.00 75.12 91 LEU A CA 1
ATOM 729 C C . LEU A 1 91 ? -1.028 2.232 17.835 1.00 75.12 91 LEU A C 1
ATOM 731 O O . LEU A 1 91 ? -2.196 2.057 17.503 1.00 75.12 91 LEU A O 1
ATOM 735 N N . ASP A 1 92 ? -0.060 2.470 16.947 1.00 79.06 92 ASP A N 1
ATOM 736 C CA . ASP A 1 92 ? -0.314 2.589 15.503 1.00 79.06 92 ASP A CA 1
ATOM 737 C C . ASP A 1 92 ? -0.943 1.306 14.946 1.00 79.06 92 ASP A C 1
ATOM 739 O O . ASP A 1 92 ? -1.894 1.340 14.165 1.00 79.06 92 ASP A O 1
ATOM 743 N N . MET A 1 93 ? -0.455 0.148 15.400 1.00 77.62 93 MET A N 1
ATOM 744 C CA . MET A 1 93 ? -1.010 -1.151 15.023 1.00 77.62 93 MET A CA 1
ATOM 745 C C . MET A 1 93 ? -2.432 -1.360 15.553 1.00 77.62 93 MET A C 1
ATOM 747 O O . MET A 1 93 ? -3.233 -2.028 14.897 1.00 77.62 93 MET A O 1
ATOM 751 N N . MET A 1 94 ? -2.760 -0.835 16.735 1.00 74.44 94 MET A N 1
ATOM 752 C CA . MET A 1 94 ? -4.123 -0.875 17.268 1.00 74.44 94 MET A CA 1
ATOM 753 C C . MET A 1 94 ? -5.061 0.011 16.455 1.00 74.44 94 MET A C 1
ATOM 755 O O . MET A 1 94 ? -6.109 -0.466 16.024 1.00 74.44 94 MET A O 1
ATOM 759 N N . VAL A 1 95 ? -4.650 1.248 16.173 1.00 82.00 95 VAL A N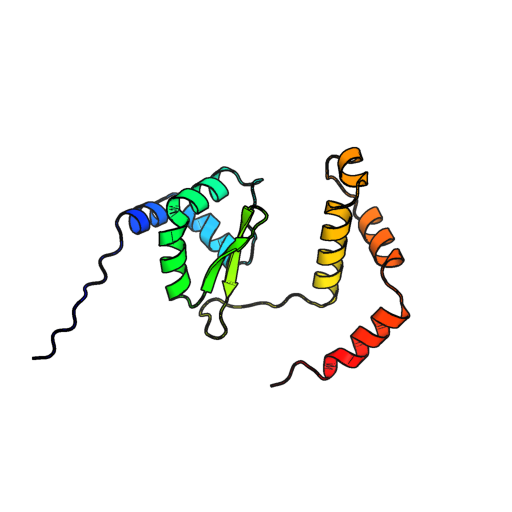 1
ATOM 760 C CA . VAL A 1 95 ? -5.405 2.178 15.324 1.00 82.00 95 VAL A CA 1
ATOM 761 C C . VAL A 1 95 ? -5.647 1.564 13.943 1.00 82.00 95 VAL A C 1
ATOM 763 O O . VAL A 1 95 ? -6.778 1.557 13.469 1.00 82.00 95 VAL A O 1
ATOM 766 N N . GLY A 1 96 ? -4.633 0.939 13.335 1.00 81.75 96 GLY A N 1
ATOM 767 C CA . GLY A 1 96 ? -4.778 0.243 12.052 1.00 81.75 96 GLY A CA 1
ATOM 768 C C . GLY A 1 96 ? -5.795 -0.906 12.079 1.00 81.75 96 GLY A C 1
ATOM 769 O O . GLY A 1 96 ? -6.543 -1.098 11.121 1.00 81.75 96 GLY A O 1
ATOM 770 N N . LYS A 1 97 ? -5.880 -1.659 13.183 1.00 76.06 97 LYS A N 1
ATOM 771 C CA . LYS A 1 97 ? -6.892 -2.719 13.343 1.00 76.06 97 LYS A CA 1
ATOM 772 C C . LYS A 1 97 ? -8.303 -2.159 13.484 1.00 76.06 97 LYS A C 1
ATOM 774 O O . LYS A 1 97 ? -9.225 -2.742 12.926 1.00 76.06 97 LYS A O 1
ATOM 779 N N . ILE A 1 98 ? -8.462 -1.047 14.197 1.00 78.19 98 ILE A N 1
ATOM 780 C CA . ILE A 1 98 ? -9.757 -0.373 14.350 1.00 78.19 98 ILE A CA 1
ATOM 781 C C . ILE A 1 98 ? -10.204 0.218 13.013 1.00 78.19 98 ILE A C 1
ATOM 783 O O . ILE A 1 98 ? -11.347 0.026 12.622 1.00 78.19 98 ILE A O 1
ATOM 787 N N . LEU A 1 99 ? -9.293 0.831 12.250 1.00 77.94 99 LEU A N 1
ATOM 788 C CA . LEU A 1 99 ? -9.579 1.282 10.884 1.00 77.94 99 LEU A CA 1
ATOM 789 C C . LEU A 1 99 ? -10.065 0.131 9.992 1.00 77.94 99 LEU A C 1
ATOM 791 O O . LEU A 1 99 ? -11.027 0.295 9.248 1.00 77.94 99 LEU A O 1
ATOM 795 N N . CYS A 1 100 ? -9.447 -1.049 10.095 1.00 76.25 100 CYS A N 1
ATOM 796 C CA . CYS A 1 100 ? -9.908 -2.244 9.385 1.00 76.25 100 CYS A CA 1
ATOM 797 C C . CYS A 1 100 ? -11.297 -2.706 9.864 1.00 76.25 100 CYS A C 1
ATOM 799 O O . CYS A 1 100 ? -12.141 -3.071 9.050 1.00 76.25 100 CYS A O 1
ATOM 801 N N . TYR A 1 101 ? -11.565 -2.650 11.171 1.00 71.06 101 TYR A N 1
ATOM 802 C CA . TYR A 1 101 ? -12.877 -2.977 11.732 1.00 71.06 101 TYR A CA 1
ATOM 803 C C . TYR A 1 101 ? -13.974 -2.039 11.211 1.00 71.06 101 TYR A C 1
ATOM 805 O O . TYR A 1 101 ? -14.984 -2.511 10.694 1.00 71.06 101 TYR A O 1
ATOM 813 N N . LEU A 1 102 ? -13.732 -0.725 11.239 1.00 73.25 102 LEU A N 1
ATOM 814 C CA . LEU A 1 102 ? -14.625 0.284 10.664 1.00 73.25 102 LEU A CA 1
ATOM 815 C C . LEU A 1 102 ? -14.836 0.062 9.161 1.00 73.25 102 LEU A C 1
ATOM 817 O O . LEU A 1 102 ? -15.955 0.166 8.667 1.00 73.25 102 LEU A O 1
ATOM 821 N N . TYR A 1 103 ? -13.782 -0.322 8.432 1.00 73.19 103 TYR A N 1
ATOM 822 C CA . TYR A 1 103 ? -13.870 -0.619 7.002 1.00 73.19 103 TYR A CA 1
ATOM 823 C C . TYR A 1 103 ? -14.783 -1.818 6.679 1.00 73.19 103 TYR A C 1
ATOM 825 O O . TYR A 1 103 ? -15.388 -1.860 5.602 1.00 73.19 103 TYR A O 1
ATOM 833 N N . LEU A 1 104 ? -14.876 -2.787 7.594 1.00 70.62 104 LEU A N 1
ATOM 834 C CA . LEU A 1 104 ? -15.722 -3.980 7.479 1.00 70.62 104 LEU A CA 1
ATOM 835 C C . LEU A 1 104 ? -17.126 -3.789 8.087 1.00 70.62 104 LEU A C 1
ATOM 837 O O . LEU A 1 104 ? -18.007 -4.606 7.815 1.00 70.62 104 LEU A O 1
ATOM 841 N N . SER A 1 105 ? -17.343 -2.745 8.896 1.00 71.62 105 SER A N 1
ATOM 842 C CA . SER A 1 105 ? -18.637 -2.454 9.525 1.00 71.62 105 SER A CA 1
ATOM 843 C C . SER A 1 105 ? -19.701 -2.109 8.469 1.00 71.62 105 SER A C 1
ATOM 845 O O . SER A 1 105 ? -19.411 -1.370 7.521 1.00 71.62 105 SER A O 1
ATOM 847 N N . PRO A 1 106 ? -20.957 -2.577 8.621 1.00 67.06 106 PRO A N 1
ATOM 848 C CA . PRO A 1 106 ? -22.062 -2.196 7.736 1.00 67.06 106 PRO A CA 1
ATOM 849 C C . PRO A 1 106 ? -22.344 -0.684 7.741 1.00 67.06 106 PRO A C 1
ATOM 851 O O . PRO A 1 106 ? -22.881 -0.157 6.767 1.00 67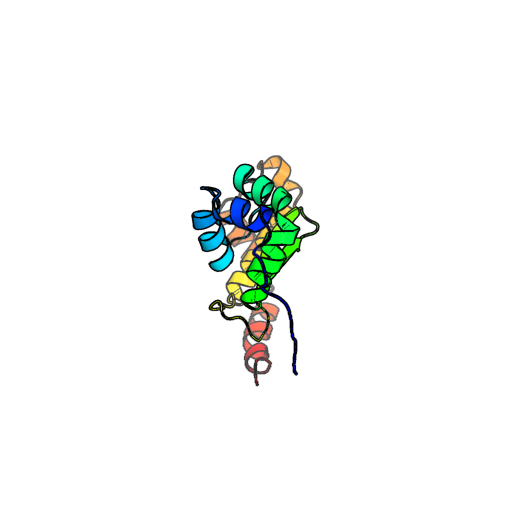.06 106 PRO A O 1
ATOM 854 N N . GLU A 1 107 ? -21.939 0.026 8.797 1.00 66.50 107 GLU A N 1
ATOM 855 C CA . GLU A 1 107 ? -22.068 1.484 8.928 1.00 66.50 107 GLU A CA 1
ATOM 856 C C . GLU A 1 107 ? -21.232 2.237 7.890 1.00 66.50 107 GLU A C 1
ATOM 858 O O . GLU A 1 107 ? -21.603 3.332 7.470 1.00 66.50 107 GLU A O 1
ATOM 863 N N . ARG A 1 108 ? -20.158 1.620 7.377 1.00 69.19 108 ARG A N 1
ATOM 864 C CA . ARG A 1 108 ? -19.363 2.185 6.285 1.00 69.19 108 ARG A CA 1
ATOM 865 C C . ARG A 1 108 ? -20.216 2.523 5.065 1.00 69.19 108 ARG A C 1
ATOM 867 O O . ARG A 1 108 ? -19.973 3.541 4.423 1.00 69.19 108 ARG A O 1
ATOM 874 N N . LEU A 1 109 ? -21.180 1.662 4.727 1.00 62.81 109 LEU A N 1
ATOM 875 C CA . LEU A 1 109 ? -22.030 1.857 3.552 1.00 62.81 109 LEU A CA 1
ATOM 876 C C . LEU A 1 109 ? -22.978 3.048 3.747 1.00 62.81 109 LEU A C 1
ATOM 878 O O . LEU A 1 109 ? -23.274 3.748 2.786 1.00 62.81 109 LEU A O 1
ATOM 882 N N . ALA A 1 110 ? -23.413 3.292 4.986 1.00 71.06 110 ALA A N 1
ATOM 883 C CA . ALA A 1 110 ? -24.235 4.447 5.338 1.00 71.06 110 ALA A CA 1
ATOM 884 C C . ALA A 1 110 ? -23.426 5.755 5.341 1.00 71.06 110 ALA A C 1
ATOM 886 O O . ALA A 1 110 ? -23.960 6.801 4.982 1.00 71.06 110 ALA A O 1
ATOM 887 N N . ASN A 1 111 ? -22.139 5.680 5.688 1.00 73.38 111 ASN A N 1
ATOM 888 C CA . ASN A 1 111 ? -21.24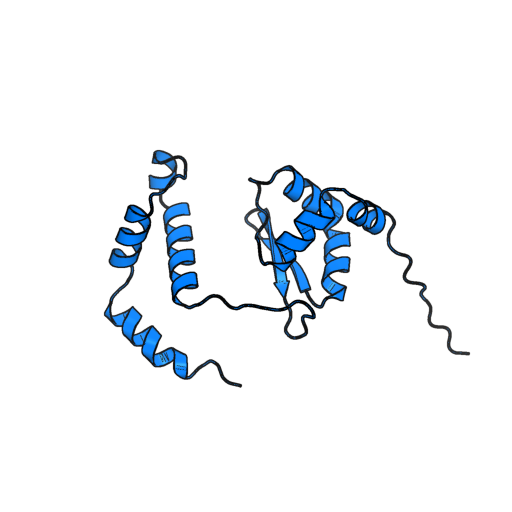9 6.837 5.798 1.00 73.38 111 ASN A CA 1
ATOM 889 C C . ASN A 1 111 ? -20.399 7.092 4.535 1.00 73.38 111 ASN A C 1
ATOM 891 O O . ASN A 1 111 ? -19.461 7.885 4.578 1.00 73.38 111 ASN A O 1
ATOM 895 N N . GLU A 1 112 ? -20.664 6.388 3.425 1.00 75.00 112 GLU A N 1
ATOM 896 C CA . GLU A 1 112 ? -19.882 6.452 2.172 1.00 75.00 112 GLU A CA 1
ATOM 897 C C . GLU A 1 112 ? -18.360 6.258 2.366 1.00 75.00 112 GLU A C 1
ATOM 899 O O . GLU A 1 112 ? -17.539 6.707 1.568 1.00 75.00 112 GLU A O 1
ATOM 904 N N . GLY A 1 113 ? -17.954 5.560 3.433 1.00 73.81 113 GLY A N 1
ATOM 905 C CA . GLY A 1 113 ? -16.545 5.359 3.779 1.00 73.81 113 GLY A CA 1
ATOM 906 C C . GLY A 1 113 ? -15.840 6.548 4.439 1.00 73.81 113 GLY A C 1
ATOM 907 O O . GLY A 1 113 ? -14.623 6.483 4.618 1.00 73.81 113 GLY A O 1
ATOM 908 N N . ILE A 1 114 ? -16.563 7.600 4.829 1.00 80.94 114 ILE A N 1
ATOM 909 C CA . ILE A 1 114 ? -16.026 8.726 5.600 1.00 80.94 114 ILE A CA 1
ATOM 910 C C . ILE A 1 114 ? -16.279 8.468 7.087 1.00 80.94 114 ILE A C 1
ATOM 912 O O . ILE A 1 114 ? -17.412 8.245 7.497 1.00 80.94 114 ILE A O 1
ATOM 916 N N . PHE A 1 115 ? -15.226 8.528 7.898 1.00 80.88 115 PHE A N 1
ATOM 917 C CA . PHE A 1 115 ? -15.308 8.374 9.352 1.00 80.88 115 PHE A CA 1
ATOM 918 C C . PHE A 1 115 ? -14.719 9.595 10.046 1.00 80.88 115 PHE A C 1
ATOM 920 O O . PHE A 1 115 ? -13.754 10.197 9.559 1.00 80.88 115 PHE A O 1
ATOM 927 N N . THR A 1 116 ? -15.281 9.962 11.194 1.00 85.06 116 THR A N 1
ATOM 928 C CA . THR A 1 116 ? -14.754 11.070 11.998 1.00 85.06 116 THR A CA 1
ATOM 929 C C . THR A 1 116 ? -13.672 10.595 12.970 1.00 85.06 116 THR A C 1
ATOM 931 O O . THR A 1 116 ? -13.602 9.428 13.355 1.00 85.06 116 THR A O 1
ATOM 934 N N . GLN A 1 117 ? -12.809 11.519 13.410 1.00 82.62 117 GLN A N 1
ATOM 935 C CA . GLN A 1 117 ? -11.822 11.211 14.454 1.00 82.62 117 GLN A CA 1
ATOM 936 C C . GLN A 1 117 ? -12.488 10.781 15.768 1.00 82.62 117 GLN A C 1
ATOM 938 O O . GLN A 1 117 ? -11.918 9.974 16.497 1.00 82.62 117 GLN A O 1
ATOM 943 N N . GLN A 1 118 ? -13.687 11.301 16.050 1.00 83.50 118 GLN A N 1
ATOM 944 C CA . GLN A 1 118 ? -14.436 10.969 17.256 1.00 83.50 118 GLN A CA 1
ATOM 945 C C . GLN A 1 118 ? -14.943 9.523 17.219 1.00 83.50 118 GLN A C 1
ATOM 947 O O . GLN A 1 118 ? -14.711 8.794 18.172 1.00 83.50 118 GLN A O 1
ATOM 952 N N . GLU A 1 119 ? -15.531 9.078 16.104 1.00 81.38 119 GLU A N 1
ATOM 953 C CA . GLU A 1 119 ? -15.984 7.685 15.932 1.00 81.38 119 GLU A CA 1
ATOM 954 C C . GLU A 1 119 ? -14.845 6.680 16.129 1.00 81.38 119 GLU A C 1
ATOM 956 O O . GLU A 1 119 ? -14.999 5.679 16.825 1.00 81.38 119 GLU A O 1
ATOM 961 N N . LEU A 1 120 ? -13.669 6.968 15.562 1.00 81.69 120 LEU A N 1
ATOM 962 C CA . LEU A 1 120 ? -12.496 6.118 15.745 1.00 81.69 120 LEU A CA 1
ATOM 963 C C . LEU A 1 120 ? -12.029 6.089 17.205 1.00 81.69 120 LEU A C 1
ATOM 965 O O . LEU A 1 120 ? -11.597 5.043 17.688 1.00 81.69 120 LEU A O 1
ATOM 969 N N . TYR A 1 121 ? -12.092 7.224 17.900 1.00 81.38 121 TYR A N 1
ATOM 970 C CA . TYR A 1 121 ? -11.719 7.308 19.308 1.00 81.38 121 TYR A CA 1
ATOM 971 C C . TYR A 1 121 ? -12.702 6.551 20.209 1.00 81.38 121 TYR A C 1
ATOM 973 O O . TYR A 1 121 ? -12.274 5.802 21.087 1.00 81.38 121 TYR A O 1
ATOM 981 N N . ASP A 1 122 ? -14.001 6.685 19.953 1.00 83.31 122 ASP A N 1
ATOM 982 C CA . ASP A 1 122 ? -15.057 6.007 20.703 1.00 83.31 122 ASP A CA 1
ATOM 983 C C . ASP A 1 122 ? -14.973 4.482 20.514 1.00 83.31 122 ASP A C 1
ATOM 985 O O . ASP A 1 122 ? -15.039 3.728 21.488 1.00 83.31 122 ASP A O 1
ATOM 989 N N . GLU A 1 123 ? -14.712 4.007 19.291 1.00 78.00 123 GLU A N 1
ATOM 990 C CA . GLU A 1 123 ? -14.464 2.584 19.022 1.00 78.00 123 GLU A CA 1
ATOM 991 C C . GLU A 1 123 ? -13.154 2.083 19.636 1.00 78.00 123 GLU A C 1
ATOM 993 O O . GLU A 1 123 ? -13.091 0.966 20.157 1.00 78.00 123 GLU A O 1
ATOM 998 N N . LEU A 1 124 ? -12.104 2.913 19.652 1.00 77.88 124 LEU A N 1
ATOM 999 C CA . LEU A 1 124 ? -10.859 2.576 20.342 1.00 77.88 124 LEU A CA 1
ATOM 1000 C C . LEU A 1 124 ? -11.122 2.326 21.822 1.00 77.88 124 LEU A C 1
ATOM 1002 O O . LEU A 1 124 ? -10.690 1.296 22.330 1.00 77.88 124 LEU A O 1
ATOM 1006 N N . LEU A 1 125 ? -11.850 3.219 22.494 1.00 77.25 125 LEU A N 1
ATOM 1007 C CA . LEU A 1 125 ? -12.210 3.070 23.905 1.00 77.25 125 LEU A CA 1
ATOM 1008 C C . LEU A 1 125 ? -13.128 1.867 24.156 1.00 77.25 125 LEU A C 1
ATOM 1010 O O . LEU A 1 125 ? -12.991 1.200 25.178 1.00 77.25 125 LEU A O 1
ATOM 1014 N N . THR A 1 126 ? -14.029 1.566 23.220 1.00 75.94 126 THR A N 1
ATOM 1015 C CA . THR A 1 126 ? -14.996 0.465 23.339 1.00 75.94 126 THR A CA 1
ATOM 1016 C C . THR A 1 126 ? -14.334 -0.908 23.191 1.00 75.94 126 THR A C 1
ATOM 1018 O O . THR A 1 126 ? -14.639 -1.839 23.938 1.00 75.94 126 THR A O 1
ATOM 1021 N N . LEU A 1 127 ? -13.402 -1.050 22.243 1.00 67.62 127 LEU A N 1
ATOM 1022 C CA . LEU A 1 127 ? -12.701 -2.309 21.946 1.00 67.62 127 LEU A CA 1
ATOM 1023 C C . LEU A 1 127 ? -11.439 -2.511 22.802 1.00 67.62 127 LEU A C 1
ATOM 1025 O O . LEU A 1 127 ? -10.948 -3.639 22.947 1.00 67.62 127 LEU A O 1
ATOM 1029 N N . ALA A 1 128 ? -10.898 -1.435 23.376 1.00 63.34 128 ALA A N 1
ATOM 1030 C CA . ALA A 1 128 ? -9.789 -1.472 24.317 1.00 63.34 128 ALA A CA 1
ATOM 1031 C C . ALA A 1 128 ? -10.247 -1.970 25.694 1.00 63.34 128 ALA A C 1
ATOM 1033 O O . ALA A 1 128 ? -10.484 -1.196 26.614 1.00 63.34 128 ALA A O 1
ATOM 1034 N N . ASP A 1 129 ? -10.299 -3.288 25.870 1.00 58.31 129 ASP A N 1
ATOM 1035 C CA . ASP A 1 129 ? -10.377 -3.894 27.200 1.00 58.31 129 ASP A CA 1
ATOM 1036 C C . ASP A 1 129 ? -9.145 -3.451 28.026 1.00 58.31 129 ASP A C 1
ATOM 1038 O O . ASP A 1 129 ? -8.015 -3.910 27.802 1.00 58.31 129 ASP A O 1
ATOM 1042 N N . GLU A 1 130 ? -9.357 -2.499 28.939 1.00 53.69 130 GLU A N 1
ATOM 1043 C CA . GLU A 1 130 ? -8.347 -1.723 29.683 1.00 53.69 130 GLU A CA 1
ATOM 1044 C C . GLU A 1 130 ? -7.300 -2.633 30.367 1.00 53.69 130 GLU A C 1
ATOM 1046 O O . GLU A 1 130 ? -6.098 -2.349 30.398 1.00 53.69 130 GLU A O 1
ATOM 1051 N N . ALA A 1 131 ? -7.730 -3.816 30.822 1.00 48.03 131 ALA A N 1
ATOM 1052 C CA . ALA A 1 131 ? -6.889 -4.824 31.469 1.00 48.03 131 ALA A CA 1
ATOM 1053 C C . ALA A 1 131 ? -6.035 -5.661 30.491 1.00 48.03 131 ALA A C 1
ATOM 1055 O O . ALA A 1 131 ? -4.942 -6.123 30.844 1.00 48.03 131 ALA A O 1
ATOM 1056 N N . LYS A 1 132 ? -6.498 -5.862 29.250 1.00 52.84 132 LYS A N 1
ATOM 1057 C CA . LYS A 1 132 ? -5.724 -6.505 28.170 1.00 52.84 132 LYS A CA 1
ATOM 1058 C C . LYS A 1 132 ? -4.690 -5.544 27.602 1.00 52.84 132 LYS A C 1
ATOM 1060 O O . LYS A 1 132 ? -3.579 -5.978 27.297 1.00 52.84 132 LYS A O 1
ATOM 1065 N N . LEU A 1 133 ? -5.030 -4.258 27.542 1.00 50.28 133 LEU A N 1
ATOM 1066 C CA . LEU A 1 133 ? -4.128 -3.182 27.146 1.00 50.28 133 LEU A CA 1
ATOM 1067 C C . LEU A 1 133 ? -2.936 -3.090 28.113 1.00 50.28 133 LEU A C 1
ATOM 1069 O O . LEU A 1 133 ? -1.790 -3.172 27.681 1.00 50.28 133 LEU A O 1
ATOM 1073 N N . LEU A 1 134 ? -3.186 -3.091 29.428 1.00 47.38 134 LEU A N 1
ATOM 1074 C CA . LEU A 1 134 ? -2.133 -3.071 30.458 1.00 47.38 134 LEU A CA 1
ATOM 1075 C C . LEU A 1 134 ? -1.273 -4.350 30.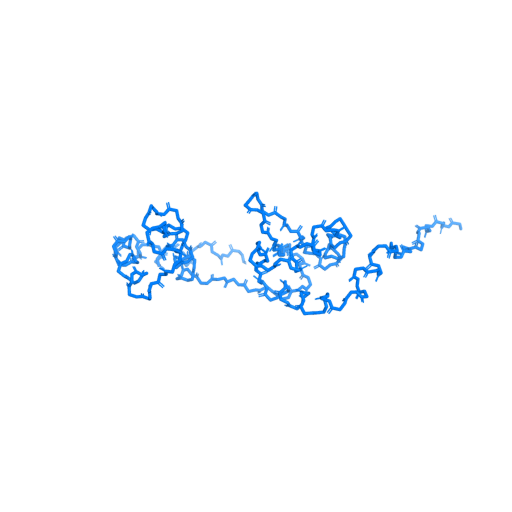498 1.00 47.38 134 LEU A C 1
ATOM 1077 O O . LEU A 1 134 ? -0.060 -4.277 30.705 1.00 47.38 134 LEU A O 1
ATOM 1081 N N . LYS A 1 135 ? -1.850 -5.537 30.252 1.00 45.50 135 LYS A N 1
ATOM 1082 C CA . LYS A 1 135 ? -1.073 -6.791 30.133 1.00 45.50 135 LYS A CA 1
ATOM 1083 C C . LYS A 1 135 ? -0.231 -6.857 28.856 1.00 45.50 135 LYS A C 1
ATOM 1085 O O . LYS A 1 135 ? 0.852 -7.441 28.888 1.00 45.50 135 LYS A O 1
ATOM 1090 N N . LEU A 1 136 ? -0.695 -6.274 27.750 1.00 42.47 136 LEU A N 1
ATOM 1091 C CA . LEU A 1 136 ? 0.063 -6.182 26.497 1.00 42.47 136 LEU A CA 1
ATOM 1092 C C . LEU A 1 136 ? 1.216 -5.176 26.598 1.00 42.47 136 LEU A C 1
ATOM 1094 O O . LEU A 1 136 ? 2.290 -5.465 26.074 1.00 42.47 136 LEU A O 1
ATOM 1098 N N . VAL A 1 137 ? 1.027 -4.085 27.349 1.00 42.28 137 VAL A N 1
ATOM 1099 C CA . VAL A 1 137 ? 2.070 -3.097 27.673 1.00 42.28 137 VAL A CA 1
ATOM 1100 C C . VAL A 1 137 ? 3.173 -3.703 28.556 1.00 42.28 137 VAL A C 1
ATOM 1102 O O . VAL A 1 137 ? 4.352 -3.456 28.314 1.00 42.28 137 VAL A O 1
ATOM 1105 N N . ASN A 1 138 ? 2.834 -4.559 29.532 1.00 39.00 138 ASN A N 1
ATOM 1106 C CA . ASN A 1 138 ? 3.831 -5.136 30.451 1.00 39.00 138 ASN A CA 1
ATOM 1107 C C . ASN A 1 138 ? 4.530 -6.415 29.938 1.00 39.00 138 ASN A C 1
ATOM 1109 O O . ASN A 1 138 ? 5.692 -6.645 30.267 1.00 39.00 138 ASN A O 1
ATOM 1113 N N . ASN A 1 139 ? 3.880 -7.252 29.116 1.00 33.88 139 ASN A N 1
ATOM 1114 C CA . ASN A 1 139 ? 4.484 -8.515 28.648 1.00 33.88 139 ASN A CA 1
ATOM 1115 C C . ASN A 1 139 ? 5.324 -8.400 27.359 1.00 33.88 139 ASN A C 1
ATOM 1117 O O . ASN A 1 139 ? 6.051 -9.344 27.036 1.00 33.88 139 ASN A O 1
ATOM 1121 N N . ARG A 1 140 ? 5.268 -7.289 26.606 1.00 36.56 140 ARG A N 1
ATOM 1122 C CA . ARG A 1 140 ? 6.020 -7.149 25.339 1.00 36.56 140 ARG A CA 1
ATOM 1123 C C . ARG A 1 140 ? 7.453 -6.623 25.475 1.00 36.56 140 ARG A C 1
ATOM 1125 O O . ARG A 1 140 ? 8.240 -6.838 24.555 1.00 36.56 140 ARG A O 1
ATOM 1132 N N . PHE A 1 141 ? 7.855 -6.139 26.655 1.00 33.16 141 PHE A N 1
ATOM 1133 C CA . PHE A 1 141 ? 9.269 -5.8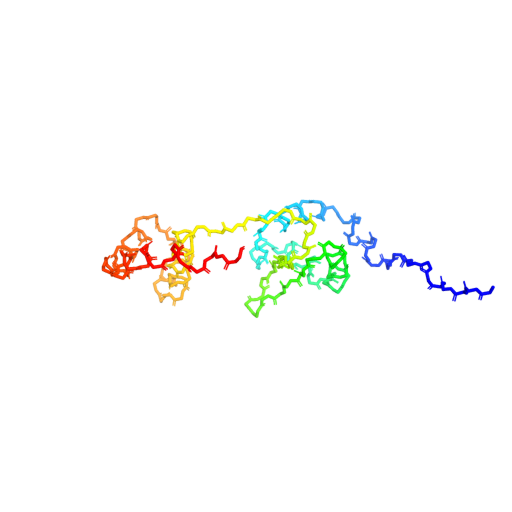93 26.993 1.00 33.16 141 PHE A CA 1
ATOM 1134 C C . PHE A 1 141 ? 10.154 -7.158 26.937 1.00 33.16 141 PHE A C 1
ATOM 1136 O O . PHE A 1 141 ? 11.376 -7.046 26.871 1.00 33.16 141 PHE A O 1
ATOM 1143 N N . TYR A 1 142 ? 9.569 -8.364 26.914 1.00 33.56 142 TYR A N 1
ATOM 1144 C CA . TYR A 1 142 ? 10.315 -9.628 27.002 1.00 33.56 142 TYR A CA 1
ATOM 1145 C C . TYR A 1 142 ? 10.419 -10.446 25.702 1.00 33.56 142 TYR A C 1
ATOM 1147 O O . TYR A 1 142 ? 11.032 -11.512 25.725 1.00 33.56 142 TYR A O 1
ATOM 1155 N N . ARG A 1 143 ? 9.854 -10.005 24.564 1.00 31.50 143 ARG A N 1
ATOM 1156 C CA . ARG A 1 143 ? 9.851 -10.810 23.314 1.00 31.50 143 ARG A CA 1
ATOM 1157 C C . ARG A 1 143 ? 10.494 -10.174 22.079 1.00 31.50 143 ARG A C 1
ATOM 1159 O O . ARG A 1 143 ? 10.447 -10.776 21.012 1.00 31.50 143 ARG A O 1
ATOM 1166 N N . LEU A 1 144 ? 11.151 -9.023 22.219 1.00 33.78 144 LEU A N 1
ATOM 1167 C CA . LEU A 1 144 ? 11.947 -8.401 21.150 1.00 33.78 144 LEU A CA 1
ATOM 1168 C C . LEU A 1 144 ? 13.436 -8.298 21.538 1.00 33.78 144 LEU A C 1
ATOM 1170 O O . LEU A 1 144 ? 14.016 -7.219 21.561 1.00 33.78 144 LEU A O 1
ATOM 1174 N N . ARG A 1 145 ? 14.042 -9.449 21.853 1.00 28.97 145 ARG A N 1
ATOM 1175 C CA . ARG A 1 145 ? 15.480 -9.727 21.659 1.00 28.97 145 ARG A CA 1
ATOM 1176 C C . ARG A 1 145 ? 15.571 -10.935 20.722 1.00 28.97 145 ARG A C 1
ATOM 1178 O O . ARG A 1 145 ? 14.732 -11.832 20.855 1.00 28.97 145 ARG A O 1
ATOM 1185 N N . PRO A 1 146 ? 16.504 -10.966 19.763 1.00 34.91 146 PRO A N 1
ATOM 1186 C CA . PRO A 1 146 ? 17.943 -10.798 19.987 1.00 34.91 146 PRO A CA 1
ATOM 1187 C C . PRO A 1 146 ? 18.459 -9.387 19.732 1.00 34.91 146 PRO A C 1
ATOM 1189 O O . PRO A 1 146 ? 18.033 -8.782 18.726 1.00 34.91 146 PRO A O 1
#

Radius of gyration: 20.54 Å; chains: 1; bounding box: 63×32×54 Å

Secondary structure (DSSP, 8-state):
--------PPPHHHHHHHHSTTHHHHHHHHHTT--B-TTSHHHHHHHHHTHHHHHHHHHTTTEEEEE-TTS-EEEEE-TT-SS------HHHHHHHHHHHHHHHSTHHHHTTT---HHHHHHHHHHH--HHHHHHHHHHGGGSS--

Organism: NCBI:txid2058152

InterPro domains:
  IPR007385 Prokaryotic chromosome segregation/condensation protein MukE [NF003602] (4-140)
  IPR007385 Prokaryotic chromosome segregation/condensation protein MukE [PF04288] (10-140)
  IPR042037 MukE, C-terminal domain [G3DSA:1.10.10.2260] (88-144)
  IPR042038 MukE, N-terminal domain [G3DSA:1.10.10.2250] (1-78)

Foldseek 3Di:
DDDDDDPPPQPPLLVVLCPDPVNVVLVVCQLVFHKAAVVNVVSLVSCVVCVVSVQVVQVVQQWGWDQDPNGITHIHHDPSGNRDDDDDDPVRVLLVVLLVVCVPDPVCVVVVNDDDPVRSVVSSVVVCPVVVVVVCVPPVVPPPDD

Sequence (146 aa):
MSSTNIEQVMPVKLAQALANPLFPALDSALRAGRHIGLDELDNHAFLMDFQDYLEEFYARYNVELIRAPEGFFYLRPRSTTLIPRSVLSELDMMVGKILCYLYLSPERLANEGIFTQQELYDELLTLADEAKLLKLVNNRFYRLRP

pLDDT: mean 77.85, std 18.28, range [28.97, 95.25]